Protein AF-A0A968TL21-F1 (afdb_monomer)

Radius of gyration: 11.6 Å; Cα contacts (8 Å, |Δi|>4): 67; chains: 1; bounding box: 28×23×26 Å

Sequence (59 aa):
MRAVFHPEAERELFDPPAHRHFSRWFPYGLIYLEESDRLWIVAVMHLQRRPGYWKSRMA

pLDDT: mean 73.71, std 12.35, range [39.44, 93.25]

Secondary structure (DSSP, 8-state):
------HHHHHHH--TTEEEEE-SSSSEEEEEEE-SS-EEEEEEEETTS-TTGGGGG--

Foldseek 3Di:
DDLDDDPVLVVQQDDPPWDWDDDPPAQKIWIWGDDPVDTHGQDIDRNPDRRPPCVVVND

Solvent-accessible surface area (backbone atoms only — not comparable to full-atom values): 3873 Å² total; per-residue (Å²): 120,83,86,80,71,55,74,67,47,57,62,71,57,51,62,85,77,57,44,76,50,72,53,79,88,49,70,41,30,42,31,30,36,82,52,100,90,48,74,48,75,79,46,79,42,56,67,89,53,72,72,54,66,65,65,81,72,74,120

Structure (mmCIF, N/CA/C/O backbone):
data_AF-A0A968TL21-F1
#
_entry.id   AF-A0A968TL21-F1
#
loop_
_atom_site.group_PDB
_atom_site.id
_atom_site.type_symbol
_atom_site.label_atom_id
_atom_site.label_alt_id
_atom_site.label_comp_id
_atom_site.label_asym_id
_atom_site.label_entity_id
_atom_site.label_seq_id
_atom_site.pdbx_PDB_ins_code
_atom_site.Cartn_x
_atom_site.Cartn_y
_atom_site.Cartn_z
_atom_site.occupancy
_atom_site.B_iso_or_equiv
_atom_site.auth_seq_id
_atom_site.auth_comp_id
_atom_site.auth_asym_id
_atom_site.auth_atom_id
_atom_site.pdbx_PDB_model_num
ATOM 1 N N . MET A 1 1 ? 16.312 -6.539 4.279 1.00 39.44 1 MET A N 1
ATOM 2 C CA . MET A 1 1 ? 16.244 -5.954 2.923 1.00 39.44 1 MET A CA 1
ATOM 3 C C . MET A 1 1 ? 15.884 -4.475 3.059 1.00 39.44 1 MET A C 1
ATOM 5 O O . MET A 1 1 ? 14.846 -4.185 3.640 1.00 39.44 1 MET A O 1
ATOM 9 N N . ARG A 1 2 ? 16.756 -3.542 2.646 1.00 44.22 2 ARG A N 1
ATOM 10 C CA . ARG A 1 2 ? 16.456 -2.098 2.612 1.00 44.22 2 ARG A CA 1
ATOM 11 C C . ARG A 1 2 ? 15.902 -1.823 1.218 1.00 44.22 2 ARG A C 1
ATOM 13 O O . ARG A 1 2 ? 16.654 -1.899 0.255 1.00 44.22 2 ARG A O 1
ATOM 20 N N . ALA A 1 3 ? 14.596 -1.610 1.096 1.00 52.28 3 ALA A N 1
ATOM 21 C CA . ALA A 1 3 ? 14.034 -1.154 -0.166 1.00 52.28 3 ALA A CA 1
ATOM 22 C C . ALA A 1 3 ? 14.491 0.298 -0.358 1.00 52.28 3 ALA A C 1
ATOM 24 O O . ALA A 1 3 ? 13.955 1.20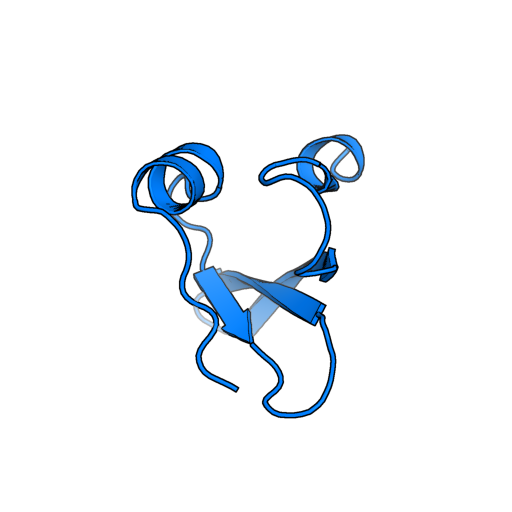9 0.269 1.00 52.28 3 ALA A O 1
ATOM 25 N N . VAL A 1 4 ? 15.567 0.492 -1.121 1.00 53.09 4 VAL A N 1
ATOM 26 C CA . VAL A 1 4 ? 16.034 1.821 -1.518 1.00 53.09 4 VAL A CA 1
ATOM 27 C C . VAL A 1 4 ? 15.173 2.225 -2.705 1.00 53.09 4 VAL A C 1
ATOM 29 O O . VAL A 1 4 ? 15.383 1.754 -3.819 1.00 53.0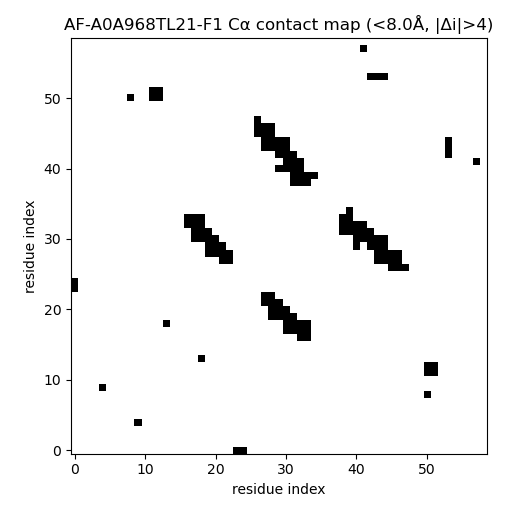9 4 VAL A O 1
ATOM 32 N N . PHE A 1 5 ? 14.144 3.024 -2.441 1.00 54.56 5 PHE A N 1
ATOM 33 C CA . PHE A 1 5 ? 13.371 3.660 -3.496 1.00 54.56 5 PHE A CA 1
ATOM 34 C C . PHE A 1 5 ? 14.100 4.923 -3.942 1.00 54.56 5 PHE A C 1
ATOM 36 O O . PHE A 1 5 ? 14.601 5.685 -3.116 1.00 54.56 5 PHE A O 1
ATOM 43 N N . HIS A 1 6 ? 14.174 5.133 -5.253 1.00 54.16 6 HIS A N 1
ATOM 44 C CA . HIS A 1 6 ? 14.622 6.408 -5.794 1.00 54.16 6 HIS A CA 1
ATOM 45 C C . HIS A 1 6 ? 13.620 7.511 -5.400 1.00 54.16 6 HIS A C 1
ATOM 47 O O . HIS A 1 6 ? 12.415 7.245 -5.419 1.00 54.16 6 HIS A O 1
ATOM 53 N N . PRO A 1 7 ? 14.074 8.740 -5.089 1.00 56.66 7 PRO A N 1
ATOM 54 C CA . PRO A 1 7 ? 13.198 9.854 -4.699 1.00 56.66 7 PRO A CA 1
ATOM 55 C C . PRO A 1 7 ? 12.070 10.135 -5.706 1.00 56.66 7 PRO A C 1
ATOM 57 O O . PRO A 1 7 ? 10.973 10.546 -5.340 1.00 56.66 7 PRO A O 1
ATOM 60 N N . GLU A 1 8 ? 12.324 9.871 -6.986 1.00 60.25 8 GLU A N 1
ATOM 61 C CA . GLU A 1 8 ? 11.359 9.994 -8.084 1.00 60.25 8 GLU A CA 1
ATOM 62 C C . GLU A 1 8 ? 10.206 8.987 -7.951 1.00 60.25 8 GLU A C 1
ATOM 64 O O . GLU A 1 8 ? 9.039 9.349 -8.090 1.00 60.25 8 GLU A O 1
ATOM 69 N N . ALA A 1 9 ? 10.516 7.741 -7.578 1.00 59.66 9 ALA A N 1
ATOM 70 C C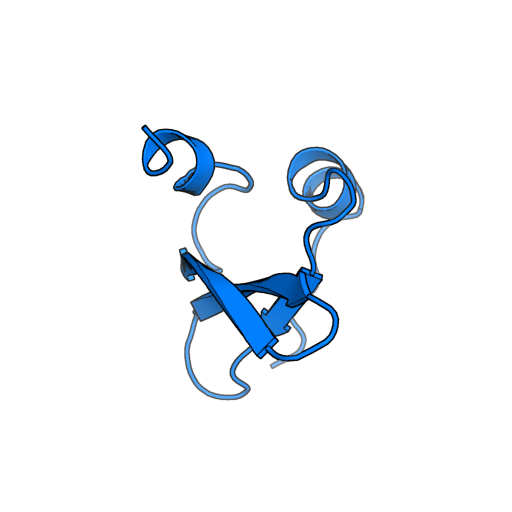A . ALA A 1 9 ? 9.513 6.711 -7.334 1.00 59.66 9 ALA A CA 1
ATOM 71 C C . ALA A 1 9 ? 8.625 7.067 -6.135 1.00 59.66 9 ALA A C 1
ATOM 73 O O . ALA A 1 9 ? 7.428 6.797 -6.158 1.00 59.66 9 ALA A O 1
ATOM 74 N N . GLU A 1 10 ? 9.187 7.687 -5.094 1.00 58.03 10 GLU A N 1
ATOM 75 C CA . GLU A 1 10 ? 8.403 8.136 -3.939 1.00 58.03 10 GLU A CA 1
ATOM 76 C C . GLU A 1 10 ? 7.392 9.218 -4.317 1.00 58.03 10 GLU A C 1
ATOM 78 O O . GLU A 1 10 ? 6.266 9.177 -3.828 1.00 58.03 10 GLU A O 1
ATOM 83 N N . ARG A 1 11 ? 7.759 10.124 -5.230 1.00 59.41 11 ARG A N 1
ATOM 84 C CA . ARG A 1 11 ? 6.873 11.190 -5.716 1.00 59.41 11 ARG A CA 1
ATOM 85 C C . ARG A 1 11 ? 5.760 10.685 -6.631 1.00 59.41 11 ARG A C 1
ATOM 87 O O . ARG A 1 11 ? 4.640 11.159 -6.520 1.00 59.41 11 ARG A O 1
ATOM 94 N N . GLU A 1 12 ? 6.033 9.725 -7.514 1.00 61.81 12 GLU A N 1
ATOM 95 C CA . GLU A 1 12 ? 5.017 9.207 -8.450 1.00 61.81 12 GLU A CA 1
ATOM 96 C C . GLU A 1 12 ? 4.008 8.242 -7.800 1.00 61.81 12 GLU A C 1
ATOM 98 O O . GLU A 1 12 ? 2.878 8.070 -8.279 1.00 61.81 12 GLU A O 1
ATOM 103 N N . LEU A 1 13 ? 4.417 7.566 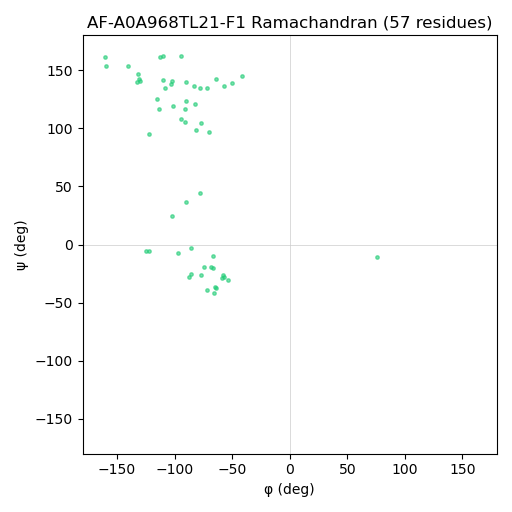-6.722 1.00 60.19 13 LEU A N 1
ATOM 104 C CA . LEU A 1 13 ? 3.601 6.555 -6.048 1.00 60.19 13 LEU A CA 1
ATOM 105 C C . LEU A 1 13 ? 2.635 7.130 -5.008 1.00 60.19 13 LEU A C 1
ATOM 107 O O . LEU A 1 13 ? 1.636 6.464 -4.733 1.00 60.19 13 LEU A O 1
ATOM 111 N N . PHE A 1 14 ? 2.927 8.295 -4.425 1.00 64.31 14 PHE A N 1
ATOM 112 C CA . PHE A 1 14 ? 2.260 8.767 -3.209 1.00 64.31 14 PHE A CA 1
ATOM 113 C C . PHE A 1 14 ? 1.587 10.121 -3.395 1.00 64.31 14 PHE A C 1
ATOM 115 O O . PHE A 1 14 ? 2.191 11.168 -3.181 1.00 64.31 14 PHE A O 1
ATOM 122 N N . ASP A 1 15 ? 0.296 10.054 -3.707 1.00 68.25 15 ASP A N 1
ATOM 123 C CA . ASP A 1 15 ? -0.642 11.136 -3.437 1.00 68.25 15 ASP A CA 1
ATOM 124 C C . ASP A 1 15 ? -1.232 10.893 -2.034 1.00 68.25 15 ASP A C 1
ATOM 126 O O . ASP A 1 15 ? -1.769 9.804 -1.777 1.00 68.25 15 ASP A O 1
ATOM 130 N N . PRO A 1 16 ? -1.125 11.846 -1.090 1.00 65.19 16 PRO A N 1
ATOM 131 C CA . PRO A 1 16 ? -1.891 11.790 0.150 1.00 65.19 16 PRO A CA 1
ATOM 132 C C . PRO A 1 16 ? -3.379 11.547 -0.161 1.00 65.19 16 PRO A C 1
ATOM 134 O O . PRO A 1 16 ? -3.886 12.135 -1.120 1.00 65.19 16 PRO A O 1
ATOM 137 N N . PRO A 1 17 ? -4.091 10.700 0.608 1.00 75.69 17 PRO A N 1
ATOM 138 C CA . PRO A 1 17 ? -3.764 10.194 1.950 1.00 75.69 17 PRO A CA 1
ATOM 139 C C . PRO A 1 17 ? -3.219 8.747 1.994 1.00 75.69 17 PRO A C 1
ATOM 141 O O . PRO A 1 17 ? -3.374 8.061 3.001 1.00 75.69 17 PRO A O 1
ATOM 144 N N . ALA A 1 18 ? -2.624 8.229 0.915 1.00 77.38 18 ALA A N 1
ATOM 145 C CA . ALA A 1 18 ? -2.191 6.830 0.888 1.00 77.38 18 ALA A CA 1
ATOM 146 C C . ALA A 1 18 ? -0.877 6.569 1.650 1.00 77.38 18 ALA A C 1
ATOM 148 O O . ALA A 1 18 ? 0.120 7.262 1.457 1.00 77.38 18 ALA A O 1
ATOM 149 N N . HIS A 1 19 ? -0.849 5.506 2.460 1.00 78.00 19 HIS A N 1
ATOM 150 C CA . HIS A 1 19 ? 0.316 5.028 3.213 1.00 78.00 19 HIS A CA 1
ATOM 151 C C . HIS A 1 19 ? 0.806 3.667 2.694 1.00 78.00 19 HIS A C 1
ATOM 153 O O . HIS A 1 19 ? 0.069 2.936 2.027 1.00 78.00 19 HIS A O 1
ATOM 159 N N . ARG A 1 20 ? 2.062 3.298 3.009 1.00 76.12 20 ARG A N 1
ATOM 160 C CA . ARG A 1 20 ? 2.638 1.995 2.631 1.00 76.12 20 ARG A CA 1
ATOM 161 C C . ARG A 1 20 ? 3.339 1.252 3.760 1.00 76.12 20 ARG A C 1
ATOM 163 O O . ARG A 1 20 ? 4.026 1.858 4.577 1.00 76.12 20 ARG A O 1
ATOM 170 N N . HIS A 1 21 ? 3.259 -0.077 3.723 1.00 77.25 21 HIS A N 1
ATOM 171 C CA . HIS A 1 21 ? 4.043 -0.967 4.583 1.00 77.25 21 HIS A CA 1
ATOM 172 C C . HIS A 1 21 ? 4.746 -2.056 3.767 1.00 77.25 21 HIS A C 1
ATOM 174 O O . HIS A 1 21 ? 4.170 -2.605 2.830 1.00 77.25 21 HIS A O 1
ATOM 180 N N . PHE A 1 22 ? 5.985 -2.393 4.124 1.00 73.88 22 PHE A N 1
ATOM 181 C CA . PHE A 1 22 ? 6.770 -3.417 3.432 1.00 73.88 22 PHE A CA 1
ATOM 182 C C . PHE A 1 22 ? 6.920 -4.669 4.283 1.00 73.88 22 PHE A C 1
ATOM 184 O O . PHE A 1 22 ? 7.309 -4.586 5.447 1.00 73.88 22 PHE A O 1
ATOM 191 N N . SER A 1 23 ? 6.718 -5.837 3.674 1.00 70.31 23 SER A N 1
ATOM 192 C CA . SER A 1 23 ? 7.140 -7.082 4.309 1.00 70.31 23 SER A CA 1
ATOM 193 C C . SER A 1 23 ? 8.667 -7.186 4.289 1.00 70.31 23 SER A C 1
ATOM 195 O O . SER A 1 23 ? 9.311 -6.948 3.267 1.00 70.31 23 SER A O 1
ATOM 197 N N . ARG A 1 24 ? 9.269 -7.578 5.418 1.00 68.88 24 ARG A N 1
ATOM 198 C CA . ARG A 1 24 ? 10.724 -7.796 5.519 1.00 68.88 24 ARG A CA 1
ATOM 199 C C . ARG A 1 24 ? 11.226 -8.977 4.683 1.00 68.88 24 ARG A C 1
ATOM 201 O O . ARG A 1 24 ? 12.426 -9.026 4.406 1.00 68.88 24 ARG A O 1
ATOM 208 N N . TRP A 1 25 ? 10.346 -9.908 4.313 1.00 68.19 25 TRP A N 1
ATOM 209 C CA . TRP A 1 25 ? 10.717 -11.207 3.734 1.00 68.19 25 TRP A CA 1
ATOM 210 C C . TRP A 1 25 ? 10.065 -11.509 2.385 1.00 68.19 25 TRP A C 1
ATOM 212 O O . TRP A 1 25 ? 10.397 -12.514 1.767 1.00 68.19 25 TRP A O 1
ATOM 222 N N . PHE A 1 26 ? 9.161 -10.655 1.910 1.00 72.19 26 PHE A N 1
ATOM 223 C CA . PHE A 1 26 ? 8.406 -10.905 0.687 1.00 72.19 26 PHE A CA 1
ATOM 224 C C . PHE A 1 26 ? 8.433 -9.662 -0.208 1.00 72.19 26 PHE A C 1
ATOM 226 O O . PHE A 1 26 ? 8.323 -8.555 0.325 1.00 72.19 26 PHE A O 1
ATOM 233 N N . PRO A 1 27 ? 8.581 -9.791 -1.543 1.00 81.50 27 PRO A N 1
ATOM 234 C CA . PRO A 1 27 ? 8.794 -8.660 -2.446 1.00 81.50 27 PRO A CA 1
ATOM 235 C C . PRO A 1 27 ? 7.491 -7.900 -2.731 1.00 81.50 27 PRO A C 1
ATOM 237 O O . PRO A 1 27 ? 7.210 -7.548 -3.873 1.00 81.50 27 PRO A O 1
ATOM 240 N N . TYR A 1 28 ? 6.689 -7.638 -1.699 1.00 82.88 28 TYR A N 1
ATOM 241 C CA . TYR A 1 28 ? 5.422 -6.933 -1.801 1.00 82.88 28 TYR A CA 1
ATOM 242 C C . TYR A 1 28 ? 5.312 -5.811 -0.765 1.00 82.88 28 TYR A C 1
ATOM 244 O O . TYR A 1 28 ? 5.761 -5.928 0.378 1.00 82.88 28 TYR A O 1
ATOM 252 N N . GLY A 1 29 ? 4.708 -4.710 -1.200 1.00 83.62 29 GLY A N 1
ATOM 253 C CA . GLY A 1 29 ? 4.285 -3.590 -0.375 1.00 83.62 29 GLY A CA 1
ATOM 254 C C . GLY A 1 29 ? 2.765 -3.532 -0.298 1.00 83.62 29 GLY A C 1
ATOM 255 O O . GLY A 1 29 ? 2.074 -3.790 -1.282 1.00 83.62 29 GLY A O 1
ATOM 256 N N . LEU A 1 30 ? 2.253 -3.186 0.871 1.00 84.56 30 LEU A N 1
ATOM 257 C CA . LEU A 1 30 ? 0.851 -2.872 1.105 1.00 84.56 30 LEU A CA 1
ATOM 258 C C . LEU A 1 30 ? 0.634 -1.382 0.894 1.00 84.56 30 LEU A C 1
ATOM 260 O O . LEU A 1 30 ? 1.471 -0.589 1.320 1.00 84.56 30 LEU A O 1
ATOM 264 N N . ILE A 1 31 ? -0.483 -1.028 0.270 1.00 82.94 31 ILE A N 1
ATOM 265 C CA . ILE A 1 31 ? -0.980 0.339 0.147 1.00 82.94 31 ILE A CA 1
ATOM 266 C C . ILE A 1 31 ? -2.291 0.390 0.908 1.00 82.94 31 ILE A C 1
ATOM 268 O O . ILE A 1 31 ? -3.184 -0.424 0.655 1.00 82.94 31 ILE A O 1
ATOM 272 N N . TYR A 1 32 ? -2.384 1.314 1.852 1.00 85.81 32 TYR A N 1
ATOM 273 C CA . TYR A 1 32 ? -3.545 1.437 2.713 1.00 85.81 32 TYR A CA 1
ATOM 274 C C . TYR A 1 32 ? -3.908 2.897 2.962 1.00 85.81 32 TYR A C 1
ATOM 276 O O . TYR A 1 32 ? -3.051 3.778 2.896 1.00 85.81 32 TYR A O 1
ATOM 284 N N . LEU A 1 33 ? -5.183 3.129 3.248 1.00 86.44 33 LEU A N 1
ATOM 285 C CA . LEU A 1 33 ? -5.687 4.388 3.778 1.00 86.44 33 LEU A CA 1
ATOM 286 C C . LEU A 1 33 ? -5.937 4.225 5.276 1.00 86.44 33 LEU A C 1
ATOM 288 O O . LEU A 1 33 ? -6.385 3.164 5.723 1.00 86.44 33 LEU A O 1
ATOM 292 N N . GLU A 1 34 ? -5.618 5.263 6.037 1.00 88.31 34 GLU A N 1
ATOM 293 C CA . GLU A 1 34 ? -5.947 5.345 7.455 1.00 88.31 34 GLU A CA 1
ATOM 294 C C . GLU A 1 34 ? -7.312 6.023 7.605 1.00 88.31 34 GLU A C 1
ATOM 296 O O . GLU A 1 34 ? -7.493 7.177 7.218 1.00 88.31 34 GLU A O 1
ATOM 301 N N . GLU A 1 35 ? -8.283 5.283 8.132 1.00 86.81 35 GLU A N 1
ATOM 302 C CA . GLU A 1 35 ? -9.585 5.801 8.544 1.00 86.81 35 GLU A CA 1
ATOM 303 C C . GLU A 1 35 ? -9.671 5.768 10.075 1.00 86.81 35 GLU A C 1
ATOM 305 O O . GLU A 1 35 ? -8.908 5.067 10.740 1.00 86.81 35 GLU A O 1
ATOM 310 N N . SER A 1 36 ? -10.604 6.522 10.660 1.00 88.00 36 SER A N 1
ATOM 311 C CA . SER A 1 36 ? -10.686 6.702 12.118 1.00 88.00 36 SER A CA 1
ATOM 312 C C . SER A 1 36 ? -10.849 5.404 12.922 1.00 88.00 36 SER A C 1
ATOM 314 O O . SER A 1 36 ? -10.486 5.371 14.094 1.00 88.00 36 SER A O 1
ATOM 316 N N . ASP A 1 37 ? -11.412 4.353 12.324 1.00 93.25 37 ASP A N 1
ATOM 317 C CA . ASP A 1 37 ? -11.724 3.074 12.970 1.00 93.25 37 ASP A CA 1
ATOM 318 C C . ASP A 1 37 ? -11.045 1.864 12.305 1.00 93.25 37 ASP A C 1
ATOM 320 O O . ASP A 1 37 ? -11.157 0.744 12.811 1.00 93.25 37 ASP A O 1
ATOM 324 N N . ARG A 1 38 ? -10.352 2.052 11.172 1.00 87.25 38 ARG A N 1
ATOM 325 C CA . ARG A 1 38 ? -9.805 0.943 10.377 1.00 87.25 38 ARG A CA 1
ATOM 326 C C . ARG A 1 38 ? -8.685 1.352 9.427 1.00 87.25 38 ARG A C 1
ATOM 328 O O . ARG A 1 38 ? -8.551 2.502 9.028 1.00 87.25 38 ARG A O 1
ATOM 335 N N . LEU A 1 39 ? -7.923 0.349 8.995 1.00 89.94 39 LEU A N 1
ATOM 336 C CA . LEU A 1 39 ? -7.004 0.464 7.865 1.00 89.94 39 LEU A CA 1
ATOM 337 C C . LEU A 1 39 ? -7.647 -0.169 6.636 1.00 89.94 39 LEU A C 1
ATOM 339 O O . LEU A 1 39 ? -7.928 -1.370 6.625 1.00 89.94 39 LEU A O 1
ATOM 343 N N . TRP A 1 40 ? -7.851 0.619 5.585 1.00 88.31 40 TRP A N 1
ATOM 344 C CA . TRP A 1 40 ? -8.385 0.109 4.330 1.00 88.31 40 TRP A CA 1
ATOM 345 C C . TRP A 1 40 ? -7.244 -0.236 3.373 1.00 88.31 40 TRP A C 1
ATOM 347 O O . TRP A 1 40 ? -6.573 0.648 2.846 1.00 88.31 40 TRP A O 1
ATOM 357 N N . ILE A 1 41 ? -6.995 -1.532 3.156 1.00 87.12 41 ILE A N 1
ATOM 358 C CA . ILE A 1 41 ? -5.973 -2.003 2.211 1.00 87.12 41 ILE A CA 1
ATOM 359 C C . ILE A 1 41 ? -6.519 -1.858 0.787 1.00 87.12 41 ILE A C 1
ATOM 361 O O . ILE A 1 41 ? -7.336 -2.663 0.346 1.00 87.12 41 ILE A O 1
ATOM 365 N N . VAL A 1 42 ? -6.042 -0.848 0.061 1.00 84.88 42 VAL A N 1
ATOM 366 C CA . VAL A 1 42 ? -6.504 -0.533 -1.301 1.00 84.88 42 VAL A CA 1
ATOM 367 C C . VAL A 1 42 ? -5.743 -1.308 -2.376 1.00 84.88 42 VAL A C 1
ATOM 369 O O . VAL A 1 42 ? -6.279 -1.581 -3.448 1.00 84.88 42 VAL A O 1
ATOM 372 N N . ALA A 1 43 ? -4.488 -1.690 -2.115 1.00 83.31 43 ALA A N 1
ATOM 373 C CA . ALA A 1 43 ? -3.691 -2.448 -3.073 1.00 83.31 43 ALA A CA 1
ATOM 374 C C . ALA A 1 43 ? -2.513 -3.196 -2.433 1.00 83.31 43 ALA A C 1
ATOM 376 O O . ALA A 1 43 ? -1.921 -2.768 -1.444 1.00 83.31 43 ALA A O 1
ATOM 377 N N . VAL A 1 44 ? -2.108 -4.292 -3.084 1.00 83.06 44 VAL A N 1
ATOM 378 C CA . VAL A 1 44 ? -0.848 -5.005 -2.820 1.00 83.06 44 VAL A CA 1
ATOM 379 C C . VAL A 1 44 ? 0.059 -4.859 -4.045 1.00 83.06 44 VAL A C 1
ATOM 381 O O . VAL A 1 44 ? -0.292 -5.312 -5.142 1.00 83.06 44 VAL A O 1
ATOM 384 N N . MET A 1 45 ? 1.211 -4.204 -3.895 1.00 81.00 45 MET A N 1
ATOM 385 C CA . MET A 1 45 ? 2.168 -3.939 -4.974 1.00 81.00 45 MET A CA 1
ATOM 386 C C . MET A 1 45 ? 3.377 -4.872 -4.908 1.00 81.00 45 MET A C 1
ATOM 388 O O . MET A 1 45 ? 3.924 -5.093 -3.839 1.00 81.00 45 MET A O 1
ATOM 392 N N . HIS A 1 46 ? 3.835 -5.385 -6.045 1.00 84.25 46 HIS A N 1
ATOM 393 C CA . HIS A 1 46 ? 5.091 -6.125 -6.143 1.00 84.25 46 HIS A CA 1
ATOM 394 C C . HIS A 1 46 ? 6.261 -5.134 -6.252 1.00 84.25 46 HIS A C 1
ATOM 396 O O . HIS A 1 46 ? 6.315 -4.348 -7.196 1.00 84.25 46 HIS A O 1
ATOM 402 N N . LEU A 1 47 ? 7.212 -5.182 -5.318 1.00 77.81 47 LEU A N 1
ATOM 403 C CA . LEU A 1 47 ? 8.283 -4.187 -5.152 1.00 77.81 47 LEU A CA 1
ATOM 404 C C . LEU A 1 47 ? 9.312 -4.174 -6.288 1.00 77.81 47 LEU A C 1
ATOM 406 O O . LEU A 1 47 ? 10.019 -3.190 -6.455 1.00 77.81 47 LEU A O 1
ATOM 410 N N . GLN A 1 48 ? 9.394 -5.249 -7.074 1.00 80.75 48 GLN A N 1
ATOM 411 C CA . GLN A 1 48 ? 10.271 -5.317 -8.254 1.00 80.75 48 GLN A CA 1
ATOM 412 C C . GLN A 1 48 ? 9.636 -4.752 -9.540 1.00 80.75 48 GLN A C 1
ATOM 414 O O . GLN A 1 48 ? 10.278 -4.747 -10.587 1.00 80.75 48 GLN A O 1
ATOM 419 N N . ARG A 1 49 ? 8.368 -4.319 -9.505 1.00 80.88 49 ARG A N 1
ATOM 420 C CA . ARG A 1 49 ? 7.685 -3.734 -10.672 1.00 80.88 49 ARG A CA 1
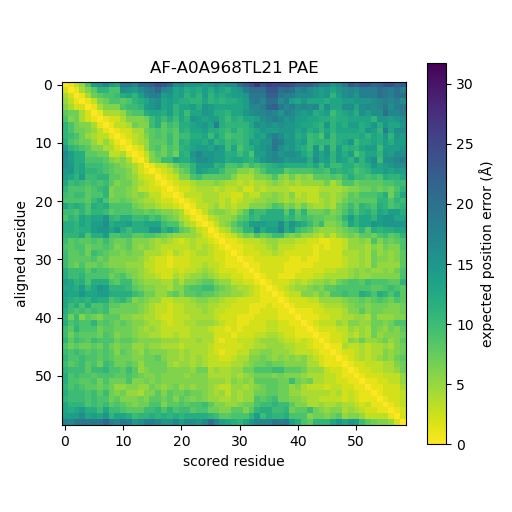ATOM 421 C C . ARG A 1 49 ? 7.792 -2.210 -10.658 1.00 80.88 49 ARG A C 1
ATOM 423 O O . ARG A 1 49 ? 8.063 -1.609 -9.623 1.00 80.88 49 ARG A O 1
ATOM 430 N N . ARG A 1 50 ? 7.548 -1.587 -11.818 1.00 78.81 50 ARG A N 1
ATOM 431 C CA . ARG A 1 50 ? 7.574 -0.124 -11.949 1.00 78.81 50 ARG A CA 1
ATOM 432 C C . ARG A 1 50 ? 6.587 0.541 -10.970 1.00 78.81 50 ARG A C 1
ATOM 434 O O . ARG A 1 50 ? 5.454 0.062 -10.866 1.00 78.81 50 ARG A O 1
ATOM 441 N N . PRO A 1 51 ? 6.992 1.632 -10.297 1.00 77.44 51 PRO A N 1
ATOM 442 C CA . PRO A 1 51 ? 6.106 2.527 -9.552 1.00 77.44 51 PRO A CA 1
ATOM 443 C C . PRO A 1 51 ? 4.785 2.819 -10.286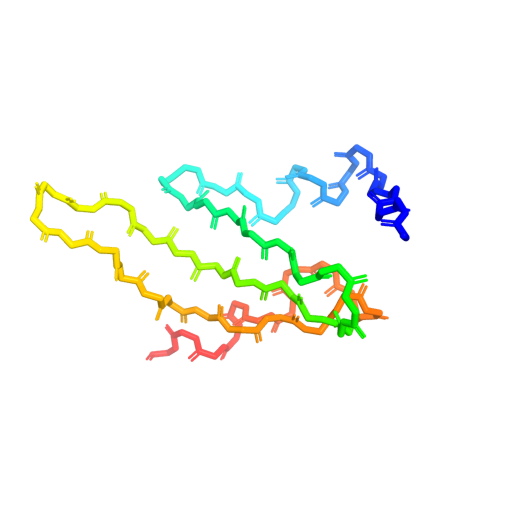 1.00 77.44 51 PRO A C 1
ATOM 445 O O . PRO A 1 51 ? 4.737 2.851 -11.511 1.00 77.44 51 PRO A O 1
ATOM 448 N N . GLY A 1 52 ? 3.686 2.972 -9.544 1.00 75.75 52 GLY A N 1
ATOM 449 C CA . GLY A 1 52 ? 2.378 3.363 -10.087 1.00 75.75 52 GLY A CA 1
ATOM 450 C C . GLY A 1 52 ? 1.584 2.283 -10.840 1.00 75.75 52 GLY A C 1
ATOM 451 O O . GLY A 1 52 ? 0.393 2.481 -11.061 1.00 75.75 52 GLY A O 1
ATOM 452 N N . TYR A 1 53 ? 2.160 1.116 -11.172 1.00 81.19 53 TYR A N 1
ATOM 453 C CA . TYR A 1 53 ? 1.467 0.091 -11.982 1.00 81.19 53 TYR A CA 1
ATOM 454 C C . TYR A 1 53 ? 0.134 -0.394 -11.387 1.00 81.19 53 TYR A C 1
ATOM 456 O O . TYR A 1 53 ? -0.733 -0.876 -12.107 1.00 81.19 53 TYR A O 1
ATOM 464 N N . TRP A 1 54 ? -0.010 -0.338 -10.063 1.00 77.06 54 TRP A N 1
ATOM 465 C CA . TRP A 1 54 ? -1.186 -0.821 -9.349 1.00 77.06 54 TRP A CA 1
ATOM 466 C C . TRP A 1 54 ? -2.392 0.109 -9.496 1.00 77.06 54 TRP A C 1
ATOM 468 O O . TRP A 1 54 ? -3.504 -0.367 -9.283 1.00 77.06 54 TRP A O 1
ATOM 478 N N . LYS A 1 55 ? -2.185 1.380 -9.883 1.00 77.25 55 LYS A N 1
ATOM 479 C CA . LYS A 1 55 ? -3.257 2.371 -10.063 1.00 77.25 55 LYS A CA 1
ATOM 480 C C . LYS A 1 55 ? -4.283 1.913 -11.109 1.00 77.25 55 LYS A C 1
ATOM 482 O O . LYS A 1 55 ? -5.463 2.188 -10.953 1.00 77.25 55 LYS A O 1
ATOM 487 N N . SER A 1 56 ? -3.874 1.113 -12.100 1.00 79.62 56 SER A N 1
ATOM 488 C CA . SER A 1 56 ? -4.787 0.530 -13.098 1.00 79.62 56 SER A CA 1
ATOM 489 C C . SER A 1 56 ? -5.781 -0.499 -12.542 1.00 79.62 56 SER A C 1
ATOM 491 O O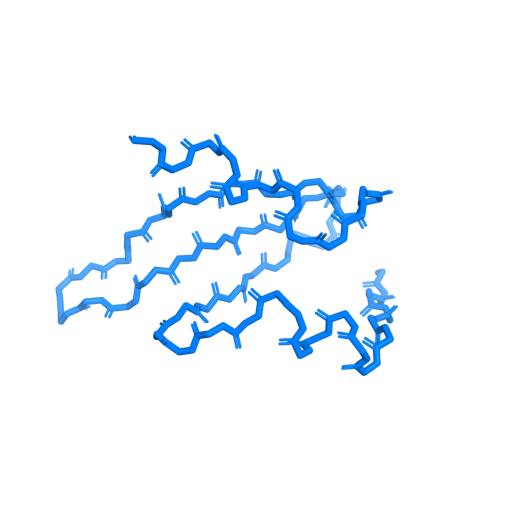 . SER A 1 56 ? -6.680 -0.912 -13.266 1.00 79.62 56 SER A O 1
ATOM 493 N N . ARG A 1 57 ? -5.624 -0.943 -11.287 1.00 72.50 57 ARG A N 1
ATOM 494 C CA . ARG A 1 57 ? -6.508 -1.930 -10.640 1.00 72.50 57 ARG A CA 1
ATOM 495 C C . ARG A 1 57 ? -7.596 -1.305 -9.765 1.00 72.50 57 ARG A C 1
ATOM 497 O O . ARG A 1 57 ? -8.441 -2.045 -9.285 1.00 72.50 57 ARG A O 1
ATOM 504 N N . MET A 1 58 ? -7.564 0.009 -9.541 1.00 68.81 58 MET A N 1
ATOM 505 C CA . MET A 1 58 ? -8.560 0.732 -8.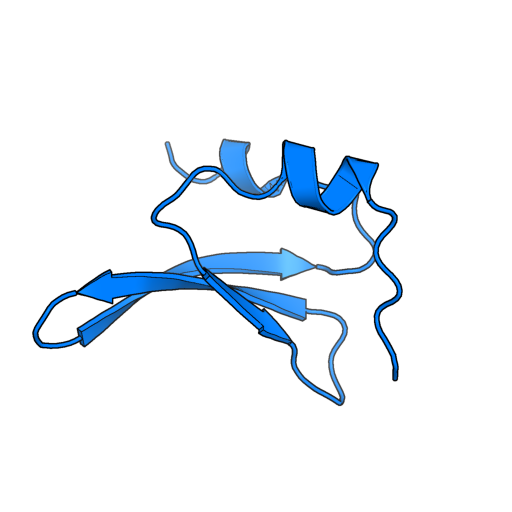735 1.00 68.81 58 MET A CA 1
ATOM 506 C C . MET A 1 58 ? -9.741 1.242 -9.581 1.00 68.81 58 MET A C 1
ATOM 508 O O . MET A 1 58 ? -10.196 2.361 -9.367 1.00 68.81 58 MET A O 1
ATOM 512 N N . ALA A 1 59 ? -10.163 0.464 -10.585 1.00 58.62 59 ALA A N 1
ATOM 513 C CA . ALA A 1 59 ? -11.318 0.794 -11.422 1.00 58.62 59 ALA A CA 1
ATOM 514 C C . ALA A 1 59 ? -12.625 0.779 -10.617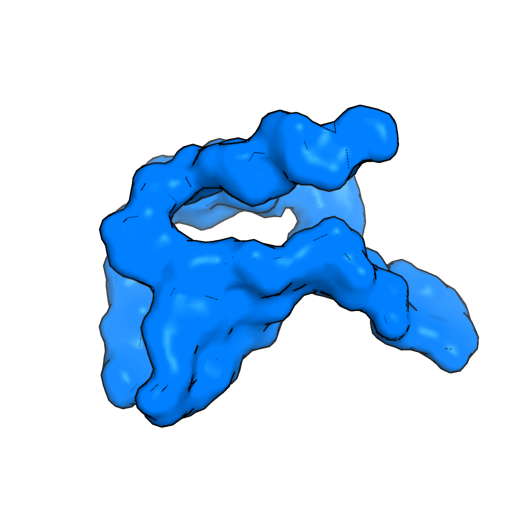 1.00 58.62 59 ALA A C 1
ATOM 516 O O . ALA A 1 59 ? -12.746 -0.096 -9.727 1.00 58.62 59 ALA A O 1
#

Nearest PDB structures (foldseek):
  2a1v-assembly1_A  TM=5.785E-01  e=5.235E-01  Deinococcus radiodurans
  5cj4-assembly1_A  TM=6.187E-01  e=2.077E+00  Homo sapiens
  5cj0-assembly1_B  TM=6.051E-01  e=2.701E+00  Homo sapiens
  1l8t-assembly1_A  TM=3.984E-01  e=5.938E+00  Enterococcus faecalis

Mean predicted aligned error: 7.72 Å